Protein AF-S4RWB2-F1 (afdb_monomer_lite)

Radius of gyration: 20.83 Å; chains: 1; bounding box: 45×34×63 Å

pLDDT: mean 70.61, std 10.35, range [37.19, 86.81]

InterPro domains:
  IPR004299 Membrane bound O-acyl transferase, MBOAT [PF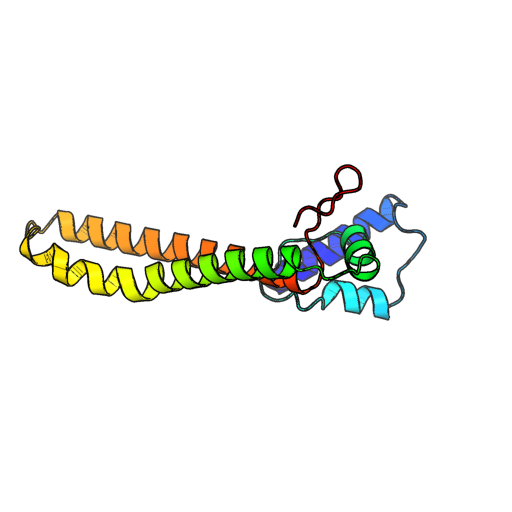03062] (23-139)
  IPR049941 Lysophospholipid acyltransferase 7/Porcupine-like [PTHR13906] (1-147)

Secondary structure (DSSP, 8-state):
-HHHHHHHHHHHHHHHHHTT-SSSPPPHHHHHHHHT-HHHHTTPPP--HHHHHHHHH-----HHHHHHHHHHHHHHHHHHHIIIIIHHHHHHHHTTT---HHHHHHHHHHHHHHHHHHHHHHHHHHHHHHHHHTT---EEETTEEE-

Foldseek 3Di:
DLVVLLVVQVVLVVVCVVVCVDVDDDDPVLNCCSSPVVLARPQADRDHSVLVVVLVVDDDPDPLLVVVLVVLVVLLVVLVCCLPPVLVVVCVVCVVPPPPVVVVVVSVVVNVVSNVVSVVSSSVSSSVSSCSVSSGDFDDDPPDTRD

Sequence (147 aa):
GAQMIVAMKAISLGFDMDRGLVPGLPSPLQFMGYIYFVGTIIFGPWTSYHQYLNAIDSAPMDWPWCKKSLISLTKSICCLVVSTCLAPYLFPYIIPIYRLGFLNKWLNAYQTALSFHFSSYFVGFLSETSCTLAGGGYSEEKDHVKW

Organism: Petromyzon marinus (NCBI:txid7757)

Structure (mmCIF, N/CA/C/O backbone):
data_AF-S4RWB2-F1
#
_entry.id   AF-S4RWB2-F1
#
loop_
_atom_site.group_PDB
_atom_site.id
_atom_site.type_symbol
_atom_site.label_atom_id
_atom_site.label_alt_id
_atom_site.label_comp_id
_atom_site.label_asym_id
_atom_site.label_entity_id
_atom_site.label_seq_id
_atom_site.pdbx_PDB_ins_code
_atom_site.Cartn_x
_atom_site.Cartn_y
_atom_site.Cartn_z
_atom_site.occupancy
_atom_site.B_iso_or_equiv
_atom_site.auth_seq_id
_atom_site.auth_comp_id
_atom_site.auth_asym_id
_atom_site.auth_atom_id
_atom_site.pdbx_PDB_model_num
ATOM 1 N N . GLY A 1 1 ? -4.761 -14.415 -0.148 1.00 62.66 1 GLY A N 1
ATOM 2 C CA . GLY A 1 1 ? -4.106 -13.129 -0.450 1.00 62.66 1 GLY A CA 1
ATOM 3 C C . GLY A 1 1 ? -3.125 -13.294 -1.588 1.00 62.66 1 GLY A C 1
ATOM 4 O O . GLY A 1 1 ? -3.531 -13.168 -2.733 1.00 62.66 1 GLY A O 1
ATOM 5 N N . ALA A 1 2 ? -1.887 -13.685 -1.283 1.00 68.12 2 ALA A N 1
ATOM 6 C CA . ALA A 1 2 ? -0.804 -13.842 -2.262 1.00 68.12 2 ALA A CA 1
ATOM 7 C C . ALA A 1 2 ? -1.175 -14.662 -3.518 1.00 68.12 2 ALA A C 1
ATOM 9 O O . ALA A 1 2 ? -0.948 -14.206 -4.632 1.00 68.12 2 ALA A O 1
ATOM 10 N N . GLN A 1 3 ? -1.831 -15.823 -3.364 1.00 77.94 3 GLN A N 1
ATOM 11 C CA . GLN A 1 3 ? -2.249 -16.654 -4.510 1.00 77.94 3 GLN A CA 1
ATOM 12 C C . GLN A 1 3 ? -3.204 -15.936 -5.483 1.00 77.94 3 GLN A C 1
ATOM 14 O O . GLN A 1 3 ? -3.118 -16.145 -6.690 1.00 77.94 3 GLN A O 1
ATOM 19 N N . MET A 1 4 ? -4.077 -15.056 -4.978 1.00 81.94 4 MET A N 1
ATOM 20 C CA . MET A 1 4 ? -4.995 -14.268 -5.810 1.00 81.94 4 MET A CA 1
ATOM 21 C C . MET A 1 4 ? -4.230 -13.225 -6.630 1.00 81.94 4 MET A C 1
ATOM 23 O O . MET A 1 4 ? -4.477 -13.080 -7.822 1.00 81.94 4 MET A O 1
ATOM 27 N N . ILE A 1 5 ? -3.264 -12.541 -6.009 1.00 78.25 5 ILE A N 1
ATOM 28 C CA . ILE A 1 5 ? -2.433 -11.527 -6.673 1.00 78.25 5 ILE A CA 1
ATOM 29 C C . ILE A 1 5 ? -1.596 -12.169 -7.785 1.00 78.25 5 ILE A C 1
ATOM 31 O O . ILE A 1 5 ? -1.527 -11.629 -8.886 1.00 78.25 5 ILE A O 1
ATOM 35 N N . VAL A 1 6 ? -1.015 -13.347 -7.530 1.00 81.12 6 VAL A N 1
ATOM 36 C CA . VAL A 1 6 ? -0.251 -14.102 -8.538 1.00 81.12 6 VAL A CA 1
ATOM 37 C C . VAL A 1 6 ? -1.130 -14.472 -9.733 1.00 81.12 6 VAL A C 1
ATOM 39 O O . VAL A 1 6 ? -0.731 -14.241 -10.873 1.00 81.12 6 VAL A O 1
ATOM 42 N N . ALA A 1 7 ? -2.340 -14.980 -9.485 1.00 84.69 7 ALA A N 1
ATOM 43 C CA . ALA A 1 7 ? -3.281 -15.309 -10.552 1.00 84.69 7 ALA A CA 1
ATOM 44 C C . ALA A 1 7 ? -3.668 -14.069 -11.375 1.00 84.69 7 ALA A C 1
ATOM 46 O O . ALA A 1 7 ? -3.633 -14.113 -12.602 1.00 84.69 7 ALA A O 1
ATOM 47 N N . MET A 1 8 ? -3.971 -12.944 -10.720 1.00 83.81 8 MET A N 1
ATOM 48 C CA . MET A 1 8 ? -4.321 -11.697 -11.408 1.00 83.81 8 MET A CA 1
ATOM 49 C C . MET A 1 8 ? -3.163 -11.167 -12.258 1.00 83.81 8 MET A C 1
ATOM 51 O O . MET A 1 8 ? -3.385 -10.789 -13.401 1.00 83.81 8 MET A O 1
ATOM 55 N N . LYS A 1 9 ? -1.926 -11.189 -11.749 1.00 83.44 9 LYS A N 1
ATOM 56 C CA . LYS A 1 9 ? -0.734 -10.799 -12.519 1.00 83.44 9 LYS A CA 1
ATOM 57 C C . LYS A 1 9 ? -0.517 -11.687 -13.746 1.00 83.44 9 LYS A C 1
ATOM 59 O O . LYS A 1 9 ? -0.243 -11.172 -14.825 1.00 83.44 9 LYS A O 1
ATOM 64 N N . ALA A 1 10 ? -0.668 -13.004 -13.596 1.00 84.56 10 ALA A N 1
ATOM 65 C CA . ALA A 1 10 ? -0.516 -13.949 -14.702 1.00 84.56 10 ALA A CA 1
ATOM 66 C C . ALA A 1 10 ? -1.580 -13.735 -15.792 1.00 84.56 10 ALA A C 1
ATOM 68 O O . ALA A 1 10 ? -1.251 -13.696 -16.975 1.00 84.56 10 ALA A O 1
ATOM 69 N N . ILE A 1 11 ? -2.841 -13.539 -15.393 1.00 86.81 11 ILE A N 1
ATOM 70 C CA . ILE A 1 11 ? -3.950 -13.257 -16.313 1.00 86.81 11 ILE A CA 1
ATOM 71 C C . ILE A 1 11 ? -3.733 -11.919 -17.030 1.00 86.81 11 ILE A C 1
ATOM 73 O O . ILE A 1 11 ? -3.892 -11.842 -18.245 1.00 86.81 11 ILE A O 1
ATOM 77 N N . SER A 1 12 ? -3.347 -10.870 -16.301 1.00 83.62 12 SER A N 1
ATOM 78 C CA . SER A 1 12 ? -3.076 -9.555 -16.886 1.00 83.62 12 SER A CA 1
ATOM 79 C C . SER A 1 12 ? -1.938 -9.587 -17.893 1.00 83.62 12 SER A C 1
ATOM 81 O O . SER A 1 12 ? -2.081 -9.009 -18.962 1.00 83.62 12 SER A O 1
ATOM 83 N N . LEU A 1 13 ? -0.855 -10.309 -17.598 1.00 83.06 13 LEU A N 1
ATOM 84 C CA . LEU A 1 13 ? 0.225 -10.494 -18.561 1.00 83.06 13 LEU A CA 1
ATOM 85 C C . LEU A 1 13 ? -0.266 -11.215 -19.822 1.00 83.06 13 LEU A C 1
ATOM 87 O O . LEU A 1 13 ? 0.091 -10.809 -20.923 1.00 83.06 13 LEU A O 1
ATOM 91 N N . GLY A 1 14 ? -1.113 -12.238 -19.672 1.00 83.88 14 GLY A N 1
ATOM 92 C CA . GLY A 1 14 ? -1.750 -12.908 -20.807 1.00 83.88 14 GLY A CA 1
ATOM 93 C C . GLY A 1 14 ? -2.550 -11.935 -21.678 1.00 83.88 14 GLY A C 1
ATOM 94 O O . GLY A 1 14 ? -2.360 -11.895 -22.889 1.00 83.88 14 GLY A O 1
ATOM 95 N N . PHE A 1 15 ? -3.367 -11.075 -21.065 1.00 85.12 15 PHE A N 1
ATOM 96 C CA . PHE A 1 15 ? -4.120 -10.051 -21.796 1.00 85.12 15 PHE A CA 1
ATOM 97 C C . PHE A 1 15 ? -3.233 -8.984 -22.451 1.00 85.12 15 PHE A C 1
ATOM 99 O O . PHE A 1 15 ? -3.544 -8.528 -23.552 1.00 85.12 15 PHE A O 1
ATOM 106 N N . ASP A 1 16 ? -2.146 -8.574 -21.799 1.00 82.88 16 ASP A N 1
ATOM 107 C CA . ASP A 1 16 ? -1.202 -7.600 -22.356 1.00 82.88 16 ASP A CA 1
ATOM 108 C C . ASP A 1 16 ? -0.438 -8.187 -23.558 1.00 82.88 16 ASP A C 1
ATOM 110 O O . ASP A 1 16 ? -0.155 -7.472 -24.524 1.00 82.88 16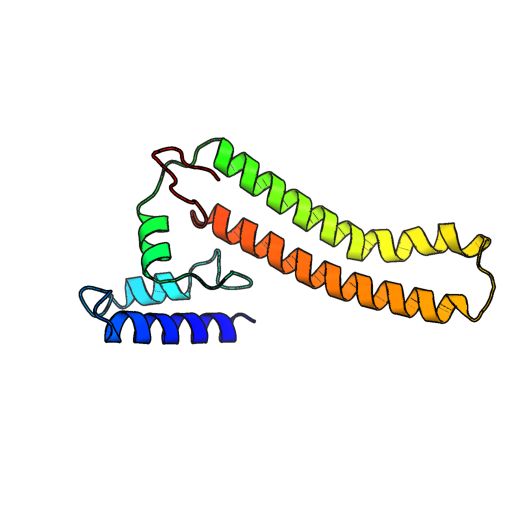 ASP A O 1
ATOM 114 N N . MET A 1 17 ? -0.171 -9.499 -23.543 1.00 82.06 17 MET A N 1
ATOM 115 C CA . MET A 1 17 ? 0.382 -10.240 -24.679 1.00 82.06 17 MET A CA 1
ATOM 116 C C . MET A 1 17 ? -0.623 -10.373 -25.831 1.00 82.06 17 MET A C 1
ATOM 118 O O . MET A 1 17 ? -0.261 -10.098 -26.973 1.00 82.06 17 MET A O 1
ATOM 122 N N . ASP A 1 18 ? -1.884 -10.717 -25.548 1.00 83.56 18 ASP A N 1
ATOM 123 C CA . ASP A 1 18 ? -2.941 -10.843 -26.568 1.00 83.56 18 ASP A CA 1
ATOM 124 C C . ASP A 1 18 ? -3.215 -9.517 -27.295 1.00 83.56 18 ASP A C 1
ATOM 126 O O . ASP A 1 18 ? -3.566 -9.495 -28.474 1.00 83.56 18 ASP A O 1
ATOM 130 N N . ARG A 1 19 ? -3.036 -8.388 -26.600 1.00 80.88 19 ARG A N 1
ATOM 131 C CA . ARG A 1 19 ? -3.190 -7.037 -27.163 1.00 80.88 19 ARG A CA 1
ATOM 132 C C . ARG A 1 19 ? -1.953 -6.536 -27.914 1.00 80.88 19 ARG A C 1
ATOM 134 O O . ARG A 1 19 ? -2.003 -5.442 -28.470 1.00 80.88 19 ARG A O 1
ATOM 141 N N . GLY A 1 20 ? -0.855 -7.294 -27.918 1.00 75.75 20 GLY A N 1
ATOM 142 C CA . GLY A 1 20 ? 0.403 -6.901 -28.556 1.00 75.75 20 GLY A CA 1
ATOM 143 C C . GLY A 1 20 ? 1.106 -5.717 -27.882 1.00 75.75 20 GLY A C 1
ATOM 144 O O . GLY A 1 20 ? 1.924 -5.058 -28.516 1.00 75.75 20 GLY A O 1
ATOM 145 N N . LEU A 1 21 ? 0.790 -5.426 -26.613 1.00 69.25 21 LEU A N 1
ATOM 146 C CA . LEU A 1 21 ? 1.409 -4.331 -25.851 1.00 69.25 21 LEU A CA 1
ATOM 147 C C . LEU A 1 21 ? 2.822 -4.684 -25.366 1.00 69.25 21 LEU A C 1
ATOM 149 O O . LEU A 1 21 ? 3.596 -3.796 -25.017 1.00 69.25 21 LEU A O 1
ATOM 153 N N . VAL A 1 22 ? 3.164 -5.975 -25.349 1.00 72.00 22 VAL A N 1
ATOM 154 C CA . VAL A 1 22 ? 4.486 -6.488 -24.976 1.00 72.00 22 VAL A CA 1
ATOM 155 C C . VAL A 1 22 ? 5.148 -7.078 -26.229 1.00 72.00 22 VAL A C 1
ATOM 157 O O . VAL A 1 22 ? 4.516 -7.894 -26.900 1.00 72.00 22 VAL A O 1
ATOM 160 N N . PRO A 1 23 ? 6.407 -6.721 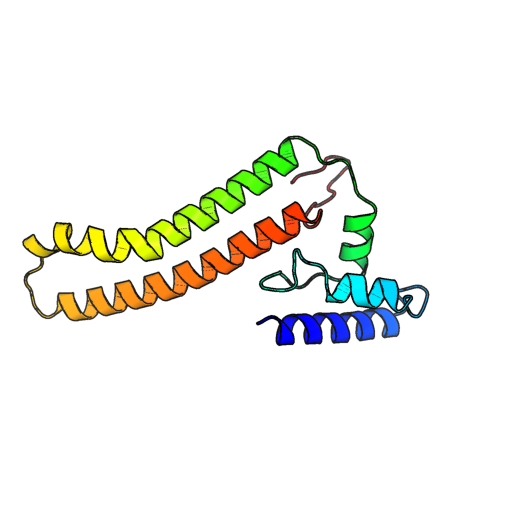-26.558 1.00 64.50 23 PRO A N 1
ATOM 161 C CA . PRO A 1 23 ? 7.060 -7.078 -27.827 1.00 64.50 23 PRO A CA 1
ATOM 162 C C . PRO A 1 23 ? 7.403 -8.576 -28.002 1.00 64.50 23 PRO A C 1
ATOM 164 O O . PRO A 1 23 ? 8.146 -8.939 -28.910 1.00 64.50 23 PRO A O 1
ATOM 167 N N . GLY A 1 24 ? 6.873 -9.462 -27.156 1.00 68.56 24 GLY A N 1
ATOM 168 C CA . GLY A 1 24 ? 7.074 -10.907 -27.219 1.00 68.56 24 GLY A CA 1
ATOM 169 C C . GLY A 1 24 ? 6.908 -11.580 -25.857 1.00 68.56 24 GLY A C 1
ATOM 170 O O . GLY A 1 24 ? 6.634 -10.923 -24.853 1.00 68.56 24 GLY A O 1
ATOM 171 N N . LEU A 1 25 ? 7.088 -12.904 -25.819 1.00 71.69 25 LEU A N 1
ATOM 172 C CA . LEU A 1 25 ? 7.086 -13.666 -24.569 1.00 71.69 25 LEU A CA 1
ATOM 173 C C . LEU A 1 25 ? 8.266 -13.197 -23.691 1.00 71.69 25 LEU A C 1
ATOM 175 O O . LEU A 1 25 ? 9.414 -13.302 -24.135 1.00 71.69 25 LEU A O 1
ATOM 179 N N . PRO A 1 26 ? 8.026 -12.686 -22.468 1.00 76.25 26 PRO A N 1
ATOM 180 C CA . PRO A 1 26 ? 9.111 -12.280 -21.587 1.00 76.25 26 PRO A CA 1
ATOM 181 C C . PRO A 1 26 ? 9.962 -13.491 -21.209 1.00 76.25 26 PRO A C 1
ATOM 183 O O . PRO A 1 26 ? 9.473 -14.621 -21.117 1.00 76.25 26 PRO A O 1
ATOM 186 N N . SER A 1 27 ? 11.254 -13.261 -20.972 1.00 81.31 27 SER A N 1
ATOM 187 C CA . SER A 1 27 ? 12.138 -14.338 -20.520 1.00 81.31 27 SER A CA 1
ATOM 188 C C . SER A 1 27 ? 11.601 -14.964 -19.218 1.00 81.31 27 SER A C 1
ATOM 190 O O . SER A 1 27 ? 11.043 -14.243 -18.383 1.00 81.31 27 SER A O 1
ATOM 192 N N . PRO A 1 28 ? 11.796 -16.277 -18.980 1.00 78.62 28 PRO A N 1
ATOM 193 C CA . PRO A 1 28 ? 11.342 -16.922 -17.746 1.00 78.62 28 PRO A CA 1
ATOM 194 C C . PRO A 1 28 ? 11.841 -16.211 -16.482 1.00 78.62 28 PRO A C 1
ATOM 196 O O . PRO A 1 28 ? 11.140 -16.165 -15.477 1.00 78.62 28 PRO A O 1
ATOM 199 N N . LEU A 1 29 ? 13.025 -15.593 -16.548 1.00 79.62 29 LEU A N 1
ATOM 200 C CA . LEU A 1 29 ? 13.592 -14.806 -15.457 1.00 79.62 29 LEU A CA 1
ATOM 201 C C . LEU A 1 29 ? 12.807 -13.509 -15.191 1.00 79.62 29 LEU A C 1
ATOM 203 O O . LEU A 1 29 ? 12.521 -13.208 -14.036 1.00 79.62 29 LEU A O 1
ATOM 207 N N . GLN A 1 30 ? 12.416 -12.768 -16.232 1.00 78.44 30 GLN A N 1
ATOM 208 C CA . GLN A 1 30 ? 11.592 -11.555 -16.099 1.00 78.44 30 GLN A CA 1
ATOM 209 C C . GLN A 1 30 ? 10.177 -11.878 -15.613 1.00 78.44 30 GLN A C 1
ATOM 211 O O . GLN A 1 30 ? 9.635 -11.168 -14.768 1.00 78.44 30 GLN A O 1
ATOM 216 N N . PHE A 1 31 ? 9.600 -12.982 -16.088 1.00 81.75 31 PHE A N 1
ATOM 217 C CA . PHE A 1 31 ? 8.303 -13.466 -15.619 1.00 81.75 31 PHE A CA 1
ATOM 218 C C . PHE A 1 31 ? 8.337 -13.830 -14.129 1.00 81.75 31 PHE A C 1
ATOM 220 O O . PHE A 1 31 ? 7.492 -13.375 -13.355 1.00 81.75 31 PHE A O 1
ATOM 227 N N . MET A 1 32 ? 9.351 -14.590 -13.706 1.00 80.75 32 MET A N 1
ATOM 228 C CA . MET A 1 32 ? 9.546 -14.918 -12.294 1.00 80.75 32 MET A CA 1
ATOM 229 C C . MET A 1 32 ? 9.830 -13.661 -11.461 1.00 80.75 32 MET A C 1
ATOM 231 O O . MET A 1 32 ? 9.268 -13.521 -10.380 1.00 80.75 32 MET A O 1
ATOM 235 N N . GLY A 1 33 ? 10.621 -12.711 -11.967 1.00 79.75 33 GLY A N 1
ATOM 236 C CA . GLY A 1 33 ? 10.877 -11.429 -11.303 1.00 79.75 33 GLY A CA 1
ATOM 237 C C . GLY A 1 33 ? 9.613 -10.586 -11.095 1.00 79.75 33 GLY A C 1
ATOM 238 O O . GLY A 1 33 ? 9.420 -10.018 -10.021 1.00 79.75 33 GLY A O 1
ATOM 239 N N . TYR A 1 34 ? 8.714 -10.563 -12.079 1.00 79.81 34 TYR A N 1
ATOM 240 C CA . TYR A 1 34 ? 7.430 -9.861 -12.013 1.00 79.81 34 TYR A CA 1
ATOM 241 C C . TYR A 1 34 ? 6.451 -10.505 -11.014 1.00 79.81 34 TYR A C 1
ATOM 243 O O . TYR A 1 34 ? 5.780 -9.810 -10.234 1.00 79.81 34 TYR A O 1
ATOM 251 N N . ILE A 1 35 ? 6.387 -11.840 -10.997 1.00 78.06 35 ILE A N 1
ATOM 252 C CA . ILE A 1 35 ? 5.534 -12.602 -10.076 1.00 78.06 35 ILE A CA 1
ATOM 253 C C . ILE A 1 35 ? 6.053 -12.512 -8.640 1.00 78.06 35 ILE A C 1
ATOM 255 O O . ILE A 1 35 ? 5.272 -12.231 -7.729 1.00 78.06 35 ILE A O 1
ATOM 259 N N . TYR A 1 36 ? 7.358 -12.704 -8.438 1.00 74.00 36 TYR A N 1
ATOM 260 C CA . TYR A 1 36 ? 7.991 -12.752 -7.118 1.00 74.00 36 TYR A CA 1
ATOM 261 C C . TYR A 1 36 ? 8.449 -11.390 -6.588 1.00 74.00 36 TYR A C 1
ATOM 263 O O . TYR A 1 36 ? 9.202 -11.327 -5.618 1.00 74.00 36 TYR A O 1
ATOM 271 N N . PHE A 1 37 ? 7.990 -10.289 -7.183 1.00 74.38 37 PHE A N 1
ATOM 272 C CA . PHE A 1 37 ? 8.359 -8.950 -6.745 1.00 74.38 37 PHE A CA 1
ATOM 273 C C . PHE A 1 37 ? 7.997 -8.721 -5.266 1.00 74.38 37 PHE A C 1
ATOM 275 O O . PHE A 1 37 ? 6.819 -8.591 -4.909 1.00 74.38 37 PHE A O 1
ATOM 282 N N . VAL A 1 38 ? 9.031 -8.672 -4.414 1.00 65.00 38 VAL A N 1
ATOM 283 C CA . VAL A 1 38 ? 8.953 -8.702 -2.939 1.00 65.00 38 VAL A CA 1
ATOM 284 C C . VAL A 1 38 ? 8.061 -7.591 -2.388 1.00 65.00 38 VAL A C 1
ATOM 286 O O . VAL A 1 38 ? 7.300 -7.822 -1.451 1.00 65.00 38 VAL A O 1
ATOM 289 N N . GLY A 1 39 ? 8.073 -6.419 -3.032 1.00 63.94 39 GLY A N 1
ATOM 290 C CA . GLY A 1 39 ? 7.239 -5.279 -2.655 1.00 63.94 39 GLY A CA 1
ATOM 291 C C . GLY A 1 39 ? 5.735 -5.505 -2.834 1.00 63.94 39 GLY A C 1
ATOM 292 O O . GLY A 1 39 ? 4.936 -4.778 -2.254 1.00 63.94 39 GLY A O 1
ATOM 293 N N . THR A 1 40 ? 5.330 -6.519 -3.608 1.00 67.69 40 THR A N 1
ATOM 294 C CA . THR A 1 40 ? 3.915 -6.764 -3.936 1.00 67.69 40 THR A CA 1
ATOM 295 C C . THR A 1 40 ? 3.406 -8.173 -3.630 1.00 67.69 40 THR A C 1
ATOM 297 O O . THR A 1 40 ? 2.206 -8.417 -3.721 1.00 67.69 40 THR A O 1
ATOM 300 N N . ILE A 1 41 ? 4.279 -9.113 -3.257 1.00 64.88 41 ILE A N 1
ATOM 301 C CA . ILE A 1 41 ? 3.916 -10.537 -3.215 1.00 64.88 41 ILE A CA 1
ATOM 302 C C . ILE A 1 41 ? 3.004 -10.915 -2.038 1.00 64.88 41 ILE A C 1
ATOM 304 O O . ILE A 1 41 ? 2.127 -11.765 -2.186 1.00 64.88 41 ILE A O 1
ATOM 308 N N . ILE A 1 42 ? 3.186 -10.290 -0.870 1.00 64.94 42 ILE A N 1
ATOM 309 C CA . ILE A 1 42 ? 2.428 -10.662 0.336 1.00 64.94 42 ILE A CA 1
ATOM 310 C C . ILE A 1 42 ? 1.111 -9.880 0.405 1.00 64.94 42 ILE A C 1
ATOM 312 O O . ILE A 1 42 ? 0.052 -10.482 0.593 1.00 64.94 42 ILE A O 1
ATOM 316 N N . PHE A 1 43 ? 1.170 -8.560 0.203 1.00 63.09 43 PHE A N 1
ATOM 317 C CA . PHE A 1 43 ? 0.017 -7.669 0.362 1.00 63.09 43 PHE A CA 1
ATOM 318 C C . PHE A 1 43 ? -0.130 -6.593 -0.723 1.00 63.09 43 PHE A C 1
ATOM 320 O O . PHE A 1 43 ? -1.040 -5.787 -0.605 1.00 63.09 43 PHE A O 1
ATOM 327 N N . GLY A 1 44 ? 0.710 -6.612 -1.766 1.00 65.56 44 GLY A N 1
ATOM 328 C CA . GLY A 1 44 ? 0.826 -5.569 -2.797 1.00 65.56 44 GLY A CA 1
ATOM 329 C C . GLY A 1 44 ? -0.455 -5.198 -3.541 1.00 65.56 44 GLY A C 1
ATOM 330 O O . GLY A 1 44 ? -1.285 -6.082 -3.770 1.00 65.56 44 GLY A O 1
ATOM 331 N N . PRO A 1 45 ? -0.583 -3.958 -4.060 1.00 68.19 45 PRO A N 1
ATOM 332 C CA . PRO A 1 45 ? -1.567 -3.700 -5.099 1.00 68.19 45 PRO A CA 1
ATOM 333 C C . PRO A 1 45 ? -1.211 -4.503 -6.358 1.00 68.19 45 PRO A C 1
ATOM 335 O O . PRO A 1 45 ? -0.050 -4.848 -6.601 1.00 68.19 45 PRO A O 1
ATOM 338 N N . TRP A 1 46 ? -2.216 -4.774 -7.186 1.00 70.88 46 TRP A N 1
ATOM 339 C CA . TRP A 1 46 ? -1.975 -5.286 -8.530 1.00 70.88 46 TRP A CA 1
ATOM 340 C C . TRP A 1 46 ? -1.202 -4.238 -9.346 1.00 70.88 46 TRP A C 1
ATOM 342 O O . TRP A 1 46 ? -1.586 -3.069 -9.380 1.00 70.88 46 TRP A O 1
ATOM 352 N N . THR A 1 47 ? -0.111 -4.661 -9.985 1.00 73.06 47 THR A N 1
ATOM 353 C CA . THR A 1 47 ? 0.720 -3.832 -10.867 1.00 73.06 47 THR A CA 1
ATOM 354 C C . THR A 1 47 ? 0.830 -4.499 -12.231 1.00 73.06 47 THR A C 1
ATOM 356 O O . THR A 1 47 ? 1.017 -5.714 -12.312 1.00 73.06 47 THR A O 1
ATOM 359 N N . SER A 1 48 ? 0.708 -3.723 -13.308 1.00 76.75 48 SER A N 1
ATOM 360 C CA . SER A 1 48 ? 0.878 -4.226 -14.682 1.00 76.75 48 SER A CA 1
ATOM 361 C C . SER A 1 48 ? 2.351 -4.507 -15.008 1.00 76.75 48 SER A C 1
ATOM 363 O O . SER A 1 48 ? 3.255 -3.996 -14.341 1.00 76.75 48 SER A O 1
ATOM 365 N N . TYR A 1 49 ? 2.612 -5.305 -16.048 1.00 76.44 49 TYR A N 1
ATOM 366 C CA . TYR A 1 49 ? 3.981 -5.644 -16.456 1.00 76.44 49 TYR A CA 1
ATOM 367 C C . TYR A 1 49 ? 4.782 -4.409 -16.907 1.00 76.44 49 TYR A C 1
ATOM 369 O O . TYR A 1 49 ? 5.951 -4.262 -16.560 1.00 76.44 49 TYR A O 1
ATOM 377 N N . HIS A 1 50 ? 4.132 -3.463 -17.588 1.00 72.88 50 HIS A N 1
ATOM 378 C CA . HIS A 1 50 ? 4.756 -2.203 -18.003 1.00 72.8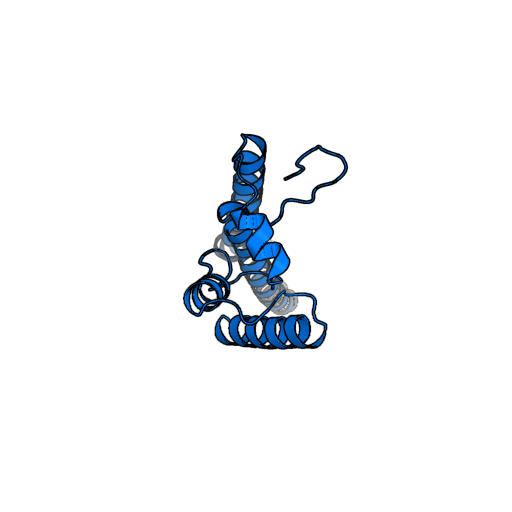8 50 HIS A CA 1
ATOM 379 C C . HIS A 1 50 ? 5.166 -1.329 -16.807 1.00 72.88 50 HIS A C 1
ATOM 381 O O . HIS A 1 50 ? 6.236 -0.730 -16.805 1.00 72.88 50 HIS A O 1
ATOM 387 N N . GLN A 1 51 ? 4.339 -1.268 -15.758 1.00 72.62 51 GLN A N 1
ATOM 388 C CA . GLN A 1 51 ? 4.683 -0.541 -14.529 1.00 72.62 51 GLN A CA 1
ATOM 389 C C . GLN A 1 51 ? 5.850 -1.189 -13.781 1.00 72.62 51 GLN A C 1
ATOM 391 O O . GLN A 1 51 ? 6.630 -0.486 -13.148 1.00 72.62 51 GLN A O 1
ATOM 396 N N . TYR A 1 52 ? 5.978 -2.515 -13.855 1.00 75.56 52 TYR A N 1
ATOM 397 C CA . TYR A 1 52 ? 7.119 -3.235 -13.297 1.00 75.56 52 TYR A CA 1
ATOM 398 C C . TYR A 1 52 ? 8.423 -2.913 -14.039 1.00 75.56 52 TYR A C 1
ATOM 400 O O . TYR A 1 52 ? 9.420 -2.629 -13.384 1.00 75.56 52 TYR A O 1
ATOM 408 N N . LEU A 1 53 ? 8.409 -2.902 -15.377 1.00 75.19 53 LEU A N 1
ATOM 409 C CA . LEU A 1 53 ? 9.580 -2.511 -16.172 1.00 75.19 53 LEU A CA 1
ATOM 410 C C . LEU A 1 53 ? 9.985 -1.060 -15.895 1.00 75.19 53 LEU A C 1
ATOM 412 O O . LEU A 1 53 ? 11.142 -0.801 -15.581 1.00 75.19 53 LEU A O 1
ATOM 416 N N . ASN A 1 54 ? 9.014 -0.145 -15.885 1.00 72.81 54 ASN A N 1
ATOM 417 C CA . ASN A 1 54 ? 9.255 1.256 -15.548 1.00 72.81 54 ASN A CA 1
ATOM 418 C C . ASN A 1 54 ? 9.856 1.424 -14.146 1.00 72.81 54 ASN A C 1
ATOM 420 O O . ASN A 1 54 ? 10.788 2.197 -13.986 1.00 72.81 54 ASN A O 1
ATOM 424 N N . ALA A 1 55 ? 9.371 0.682 -13.145 1.00 71.12 55 ALA A N 1
ATOM 425 C CA . ALA A 1 55 ? 9.908 0.733 -11.782 1.00 71.12 55 ALA A CA 1
ATOM 426 C C . ALA A 1 55 ? 11.343 0.184 -11.662 1.00 71.12 55 ALA A C 1
ATOM 428 O O . ALA A 1 55 ? 12.051 0.543 -10.724 1.00 71.12 55 ALA A O 1
ATOM 429 N N . ILE A 1 56 ? 11.769 -0.693 -12.580 1.00 70.06 56 ILE A N 1
ATOM 430 C CA . ILE A 1 56 ? 13.154 -1.181 -12.653 1.00 70.06 56 ILE A CA 1
ATOM 431 C C . ILE A 1 56 ? 14.059 -0.162 -13.352 1.00 70.06 56 ILE A C 1
ATOM 433 O O . ILE A 1 56 ? 15.196 0.023 -12.921 1.00 70.06 56 ILE A O 1
ATOM 437 N N . ASP A 1 57 ? 13.561 0.495 -14.401 1.00 69.75 57 ASP A N 1
ATOM 438 C CA . ASP A 1 57 ? 14.330 1.467 -15.186 1.00 69.75 57 ASP A CA 1
ATOM 439 C C . ASP A 1 57 ? 14.421 2.852 -14.511 1.00 69.75 57 ASP A C 1
ATOM 441 O O . ASP A 1 57 ? 15.408 3.568 -14.692 1.00 69.75 57 ASP A O 1
ATOM 445 N N . SER A 1 58 ? 13.434 3.249 -13.699 1.00 60.66 58 SER A N 1
ATOM 446 C CA . SER A 1 58 ? 13.412 4.546 -13.015 1.00 60.66 58 SER A CA 1
ATOM 447 C C . SER A 1 58 ? 14.162 4.505 -11.675 1.00 60.66 58 SER A C 1
ATOM 449 O O . SER A 1 58 ? 13.608 4.113 -10.646 1.00 60.66 58 SER A O 1
ATOM 451 N N . ALA A 1 59 ? 15.414 4.962 -11.649 1.00 61.22 59 ALA A N 1
ATOM 452 C CA . ALA A 1 59 ? 16.162 5.171 -10.407 1.00 61.22 59 ALA A CA 1
ATOM 453 C C . ALA A 1 59 ? 16.877 6.531 -10.413 1.00 61.22 59 ALA A C 1
ATOM 455 O O . ALA A 1 59 ? 17.974 6.670 -10.955 1.00 61.22 59 ALA A O 1
ATOM 456 N N . PRO A 1 60 ? 16.269 7.539 -9.768 1.00 59.00 60 PRO A N 1
ATOM 457 C CA . PRO A 1 60 ? 16.951 8.119 -8.610 1.00 59.00 60 PRO A CA 1
ATOM 458 C C . PRO A 1 60 ? 16.086 8.053 -7.340 1.00 59.00 60 PRO A C 1
ATOM 460 O O . PRO A 1 60 ? 14.976 8.581 -7.265 1.00 59.00 60 PRO A O 1
ATOM 463 N N . MET A 1 61 ? 16.607 7.381 -6.308 1.00 63.38 61 MET A N 1
ATOM 464 C CA . MET A 1 61 ? 15.998 7.336 -4.973 1.00 63.38 61 MET A CA 1
ATOM 465 C C . MET A 1 61 ? 16.294 8.643 -4.231 1.00 63.38 61 MET A C 1
ATOM 467 O O . MET A 1 61 ? 17.240 8.735 -3.450 1.00 63.38 61 MET A O 1
ATOM 471 N N . ASP A 1 62 ? 15.489 9.668 -4.496 1.00 72.75 62 ASP A N 1
ATOM 472 C CA . ASP A 1 62 ? 15.653 10.986 -3.885 1.00 72.75 62 ASP A CA 1
ATOM 473 C C . ASP A 1 62 ? 15.066 11.068 -2.459 1.00 72.75 62 ASP A C 1
ATOM 475 O O . ASP A 1 62 ? 14.216 10.287 -2.036 1.00 72.75 62 ASP A O 1
ATOM 479 N N . TRP A 1 63 ? 15.453 12.088 -1.693 1.00 73.00 63 TRP A N 1
ATOM 480 C CA . TRP A 1 63 ? 14.890 12.398 -0.367 1.00 73.00 63 TRP A CA 1
ATOM 481 C C . TRP A 1 63 ? 13.337 12.391 -0.257 1.00 73.00 63 TRP A C 1
ATOM 483 O O . TRP A 1 63 ? 12.819 11.866 0.737 1.00 73.00 63 TRP A O 1
ATOM 493 N N . PRO A 1 64 ? 12.549 12.917 -1.225 1.00 73.50 64 PRO A N 1
ATOM 494 C CA . PRO A 1 64 ? 11.084 12.812 -1.216 1.00 73.50 64 PRO A CA 1
ATOM 495 C C . PRO A 1 64 ? 10.542 11.375 -1.240 1.00 73.50 64 PRO A C 1
ATOM 497 O O . PRO A 1 64 ? 9.518 11.127 -0.602 1.00 73.50 64 PRO A O 1
ATOM 500 N N . TRP A 1 65 ? 11.233 10.425 -1.880 1.00 71.75 65 TRP A N 1
ATOM 501 C CA . TRP A 1 65 ? 10.876 9.000 -1.842 1.00 71.75 65 TRP A CA 1
ATOM 502 C C . TRP A 1 65 ? 10.930 8.464 -0.411 1.00 71.75 65 TRP A C 1
ATOM 504 O O . TRP A 1 65 ? 9.963 7.887 0.092 1.00 71.75 65 TRP A O 1
ATOM 514 N N . CYS A 1 66 ? 12.039 8.746 0.281 1.00 75.12 66 CYS A N 1
ATOM 515 C CA . CYS A 1 66 ? 12.245 8.337 1.668 1.00 75.12 66 CYS A CA 1
ATOM 516 C C . CYS A 1 66 ? 11.183 8.965 2.582 1.00 75.12 66 CYS A C 1
ATOM 518 O O . CYS A 1 66 ? 10.582 8.282 3.413 1.00 75.12 66 CYS A O 1
ATOM 520 N N . LYS A 1 67 ? 10.867 10.252 2.374 1.00 78.31 67 LYS A N 1
ATOM 521 C CA . LYS A 1 67 ? 9.827 10.954 3.136 1.00 78.31 67 LYS A CA 1
ATOM 522 C C . LYS A 1 67 ? 8.435 10.359 2.904 1.00 78.31 67 LYS A C 1
ATOM 524 O O . LYS A 1 67 ? 7.703 10.176 3.877 1.00 78.31 67 LYS A O 1
ATOM 529 N N . LYS A 1 68 ? 8.053 10.037 1.663 1.00 74.06 68 LYS A N 1
ATOM 530 C CA . LYS A 1 68 ? 6.754 9.405 1.379 1.00 74.06 68 LYS A CA 1
ATOM 531 C C . LYS A 1 68 ? 6.664 8.006 1.981 1.00 74.06 68 LYS A C 1
ATOM 533 O O . LYS A 1 68 ? 5.672 7.711 2.651 1.00 74.06 68 LYS A O 1
ATOM 538 N N . SER A 1 69 ? 7.700 7.190 1.796 1.00 74.12 69 SER A N 1
ATOM 539 C CA . SER A 1 69 ? 7.777 5.846 2.374 1.00 74.12 69 SER A CA 1
ATOM 540 C C . SER A 1 69 ? 7.639 5.897 3.901 1.00 74.12 69 SER A C 1
ATOM 542 O O . SER A 1 69 ? 6.785 5.220 4.473 1.00 74.12 69 SER A O 1
ATOM 544 N N . LEU A 1 70 ? 8.360 6.808 4.568 1.00 79.75 70 LEU A N 1
ATOM 545 C CA . LEU A 1 70 ? 8.283 6.995 6.019 1.00 79.75 70 LEU A CA 1
ATOM 546 C C . LEU A 1 70 ? 6.897 7.464 6.491 1.00 79.75 70 LEU A C 1
ATOM 548 O O . LEU A 1 70 ? 6.415 7.000 7.526 1.00 79.75 70 LEU A O 1
ATOM 552 N N . ILE A 1 71 ? 6.225 8.355 5.753 1.00 79.50 71 ILE A N 1
ATOM 553 C CA . ILE A 1 71 ? 4.867 8.816 6.092 1.00 79.50 71 ILE A CA 1
ATOM 554 C C . ILE A 1 71 ? 3.852 7.674 5.965 1.00 79.50 71 ILE A C 1
ATOM 556 O O . ILE A 1 71 ? 3.012 7.518 6.855 1.00 79.50 71 ILE A O 1
ATOM 560 N N . SER A 1 72 ? 3.913 6.877 4.892 1.00 75.00 72 SER A N 1
ATOM 561 C CA . SER A 1 72 ? 3.001 5.738 4.710 1.00 75.00 72 SER A CA 1
ATOM 562 C C . SER A 1 72 ? 3.248 4.653 5.766 1.00 75.00 72 SER A C 1
ATOM 564 O O . SER A 1 72 ? 2.303 4.196 6.416 1.00 75.00 72 SER A O 1
ATOM 566 N N . LEU A 1 73 ? 4.520 4.370 6.075 1.00 77.56 73 LEU A N 1
ATOM 567 C CA . LEU A 1 73 ? 4.913 3.475 7.165 1.00 77.56 73 LEU A CA 1
ATOM 568 C C . LEU A 1 73 ? 4.373 3.964 8.516 1.00 77.56 73 LEU A C 1
ATOM 570 O O . LEU A 1 73 ? 3.784 3.192 9.270 1.00 77.56 73 LEU A O 1
ATOM 574 N N . THR A 1 74 ? 4.521 5.256 8.816 1.00 81.88 74 THR A N 1
ATOM 575 C CA . THR A 1 74 ? 4.041 5.842 10.077 1.00 81.88 74 THR A CA 1
ATOM 576 C C . THR A 1 74 ? 2.524 5.718 10.193 1.00 81.88 74 THR A C 1
ATOM 578 O O . THR A 1 74 ? 2.022 5.323 11.241 1.00 81.88 74 THR A O 1
ATOM 581 N N . LYS A 1 75 ? 1.775 5.979 9.112 1.00 76.12 75 LYS A N 1
ATOM 582 C CA . LYS A 1 75 ? 0.314 5.793 9.086 1.00 76.12 75 LYS A CA 1
ATOM 583 C C . LYS A 1 75 ? -0.083 4.335 9.313 1.00 76.12 75 LYS A C 1
ATOM 585 O O . LYS A 1 75 ? -1.007 4.086 10.086 1.00 76.12 75 LYS A O 1
ATOM 590 N N . SER A 1 76 ? 0.627 3.389 8.696 1.00 76.31 76 SER A N 1
ATOM 591 C CA . SER A 1 76 ? 0.430 1.950 8.904 1.00 76.31 76 SER A CA 1
ATOM 592 C C . SER A 1 76 ? 0.647 1.567 10.374 1.00 76.31 76 SER A C 1
ATOM 594 O O . SER A 1 76 ? -0.234 0.977 11.001 1.00 76.31 76 SER A O 1
ATOM 596 N N . ILE A 1 77 ? 1.761 1.999 10.972 1.00 79.19 77 ILE A N 1
ATOM 597 C CA . ILE A 1 77 ? 2.078 1.739 12.383 1.00 79.19 77 ILE A CA 1
ATOM 598 C C . ILE A 1 77 ? 1.038 2.389 13.305 1.00 79.19 77 ILE A C 1
ATOM 600 O O . ILE A 1 77 ? 0.540 1.729 14.213 1.00 79.19 77 ILE A O 1
ATOM 604 N N . CYS A 1 78 ? 0.641 3.641 13.062 1.00 78.81 78 CYS A N 1
ATOM 605 C CA . CYS A 1 78 ? -0.422 4.297 13.826 1.00 78.81 78 CYS A CA 1
ATOM 606 C C . CYS A 1 78 ? -1.748 3.530 13.732 1.00 78.81 78 CYS A C 1
ATOM 608 O O . CYS A 1 78 ? -2.411 3.339 14.746 1.00 78.81 78 CYS A O 1
ATOM 610 N N . CYS A 1 79 ? -2.123 3.051 12.546 1.00 70.88 79 CYS A N 1
ATOM 611 C CA . CYS A 1 79 ? -3.326 2.249 12.330 1.00 70.88 79 CYS A CA 1
ATOM 612 C C . CYS A 1 79 ? -3.287 0.939 13.143 1.00 70.88 79 CYS A C 1
ATOM 614 O O . CYS A 1 79 ? -4.266 0.581 13.803 1.00 70.88 79 CYS A O 1
ATOM 616 N N . LEU A 1 80 ? -2.127 0.277 13.187 1.00 71.56 80 LEU A N 1
ATOM 617 C CA . LEU A 1 80 ? -1.910 -0.937 13.972 1.00 71.56 80 LEU A CA 1
ATOM 618 C C . LEU A 1 80 ? -1.946 -0.664 15.482 1.00 71.56 80 LEU A C 1
ATOM 620 O O . LEU A 1 80 ? -2.598 -1.399 16.223 1.00 71.56 80 LEU A O 1
ATOM 624 N N . VAL A 1 81 ? -1.329 0.424 15.948 1.00 76.12 81 VAL A N 1
ATOM 625 C CA . VAL A 1 81 ? -1.397 0.861 17.354 1.00 76.12 81 VAL A CA 1
ATOM 626 C C . VAL A 1 81 ? -2.835 1.211 17.748 1.00 76.12 81 VAL A C 1
ATOM 628 O O . VAL A 1 81 ? -3.277 0.841 18.835 1.00 76.12 81 VAL A O 1
ATOM 631 N N . VAL A 1 82 ? -3.608 1.850 16.865 1.00 70.62 82 VAL A N 1
ATOM 632 C CA . VAL A 1 82 ? -5.025 2.147 17.121 1.00 70.62 82 VAL A CA 1
ATOM 633 C C . VAL A 1 82 ? -5.848 0.862 17.252 1.00 70.62 82 VAL A C 1
ATOM 635 O O . VAL A 1 82 ? -6.607 0.716 18.212 1.00 70.62 82 VAL A O 1
ATOM 638 N N . SER A 1 83 ? -5.649 -0.097 16.344 1.00 66.56 83 SER A N 1
ATOM 639 C CA . SER A 1 83 ? -6.365 -1.379 16.356 1.00 66.56 83 SER A CA 1
ATOM 640 C C . SER A 1 83 ? -6.000 -2.268 17.547 1.00 66.56 83 SER A C 1
ATOM 642 O O . SER A 1 83 ? -6.864 -2.970 18.066 1.00 66.56 83 SER A O 1
ATOM 644 N N . THR A 1 84 ? -4.730 -2.278 17.955 1.00 68.06 84 THR A N 1
ATOM 645 C CA . THR A 1 84 ? -4.208 -3.266 18.917 1.00 68.06 84 THR A CA 1
ATOM 646 C C . THR A 1 84 ? -4.130 -2.707 20.333 1.00 68.06 84 THR A C 1
ATOM 648 O O . THR A 1 84 ? -4.398 -3.422 21.291 1.00 68.06 84 THR A O 1
ATOM 651 N N . CYS A 1 85 ? -3.793 -1.423 20.475 1.00 66.12 85 CYS A N 1
ATOM 652 C CA . CYS A 1 85 ? -3.525 -0.800 21.770 1.00 66.12 85 CYS A CA 1
ATOM 653 C C . CYS A 1 85 ? -4.634 0.171 22.188 1.00 66.12 85 CYS A C 1
ATOM 655 O O . CYS A 1 85 ? -5.005 0.200 23.353 1.00 66.12 85 CYS A O 1
ATOM 657 N N . LEU A 1 86 ? -5.228 0.945 21.276 1.00 61.84 86 LEU A N 1
ATOM 658 C CA . LEU A 1 86 ? -6.256 1.922 21.666 1.00 61.84 86 LEU A CA 1
ATOM 659 C C . LEU A 1 86 ? -7.612 1.264 21.947 1.00 61.84 86 LEU A C 1
ATOM 661 O O . LEU A 1 86 ? -8.273 1.620 22.918 1.00 61.84 86 LEU A O 1
ATOM 665 N N . ALA A 1 87 ? -8.005 0.268 21.150 1.00 60.28 87 ALA A N 1
ATOM 666 C CA . ALA A 1 87 ? -9.254 -0.467 21.348 1.00 60.28 87 ALA A CA 1
ATOM 667 C C . ALA A 1 87 ? -9.389 -1.114 22.750 1.00 60.28 87 ALA A C 1
ATOM 669 O O . ALA A 1 87 ? -10.445 -0.957 23.356 1.00 60.28 87 ALA A O 1
ATOM 670 N N . PRO A 1 88 ? -8.369 -1.783 23.324 1.00 61.06 88 PRO A N 1
ATOM 671 C CA . PRO A 1 88 ? -8.473 -2.338 24.676 1.00 61.06 88 PRO A CA 1
ATOM 672 C C . PRO A 1 88 ? -8.208 -1.333 25.809 1.00 61.06 88 PRO A C 1
ATOM 674 O O . PRO A 1 88 ? -8.740 -1.535 26.896 1.00 61.06 88 PRO A O 1
ATOM 677 N N . TYR A 1 89 ? -7.426 -0.263 25.598 1.00 57.16 89 TYR A N 1
ATOM 678 C CA . TYR A 1 89 ? -7.071 0.693 26.666 1.00 57.16 89 TYR A CA 1
ATOM 679 C C . TYR A 1 89 ? -8.010 1.905 26.781 1.00 57.16 89 TYR A C 1
ATOM 681 O O . TYR A 1 89 ? -8.177 2.442 27.875 1.00 57.16 89 TYR A O 1
ATOM 689 N N . LEU A 1 90 ? -8.670 2.328 25.699 1.00 58.03 90 LEU A N 1
ATOM 690 C CA . LEU A 1 90 ? -9.650 3.423 25.750 1.00 58.03 90 LEU A CA 1
ATOM 691 C C . LEU A 1 90 ? -10.929 2.997 26.494 1.00 58.03 90 LEU A C 1
ATOM 693 O O . LEU A 1 90 ? -11.564 3.796 27.181 1.00 58.03 90 LEU A O 1
ATOM 697 N N . PHE A 1 91 ? -11.286 1.715 26.398 1.00 53.91 91 PHE A N 1
ATOM 698 C CA . PHE A 1 91 ? -12.476 1.149 27.025 1.00 53.91 91 PHE A CA 1
ATOM 699 C C . PHE A 1 91 ? -12.472 1.217 28.565 1.00 53.91 91 PHE A C 1
ATOM 701 O O . PHE A 1 91 ? -13.431 1.764 29.102 1.00 53.91 91 PHE A O 1
ATOM 708 N N . PRO A 1 92 ? -11.437 0.788 29.316 1.00 54.97 92 PRO A N 1
ATOM 709 C CA . PRO A 1 92 ? -11.415 0.927 30.777 1.00 54.97 92 PRO A CA 1
ATOM 710 C C . PRO A 1 92 ? -11.504 2.378 31.268 1.00 54.97 92 PRO A C 1
ATOM 712 O O . PRO A 1 92 ? -12.055 2.607 32.342 1.00 54.97 92 PRO A O 1
ATOM 715 N N . TYR A 1 93 ? -11.050 3.360 30.479 1.00 53.12 93 TYR A N 1
ATOM 716 C CA . TYR A 1 93 ? -11.177 4.782 30.822 1.00 53.12 93 TYR A CA 1
ATOM 717 C C . TYR A 1 93 ? -12.580 5.365 30.553 1.00 53.12 93 TYR A C 1
ATOM 719 O O . TYR A 1 93 ? -12.992 6.290 31.249 1.00 53.12 93 TYR A O 1
ATOM 727 N N . ILE A 1 94 ? -13.335 4.823 29.587 1.00 54.03 94 ILE A N 1
ATOM 728 C CA . ILE A 1 94 ? -14.703 5.270 29.235 1.00 54.03 94 ILE A CA 1
ATOM 729 C C . ILE A 1 94 ? -15.794 4.481 30.001 1.00 54.03 94 ILE A C 1
ATOM 731 O O . ILE A 1 94 ? -16.894 4.991 30.232 1.00 54.03 94 ILE A O 1
ATOM 735 N N . ILE A 1 95 ? -15.486 3.266 30.475 1.00 54.34 95 ILE A N 1
ATOM 736 C CA . ILE A 1 95 ? -16.380 2.384 31.251 1.00 54.34 95 ILE A CA 1
ATOM 737 C C . ILE A 1 95 ? -16.942 2.982 32.565 1.00 54.34 95 ILE A C 1
ATOM 739 O O . ILE A 1 95 ? -18.053 2.581 32.927 1.00 54.34 95 ILE A O 1
ATOM 743 N N . PRO A 1 96 ? -16.325 3.956 33.275 1.00 54.09 96 PRO A N 1
ATOM 744 C CA . PRO A 1 96 ? -16.961 4.534 34.461 1.00 54.09 96 PRO A CA 1
ATOM 745 C C . PRO A 1 96 ? -18.267 5.289 34.151 1.00 54.09 96 PRO A C 1
ATOM 747 O O . PRO A 1 96 ? -19.095 5.439 35.046 1.00 54.09 96 PRO A O 1
ATOM 750 N N . ILE A 1 97 ? -18.475 5.743 32.905 1.00 54.12 97 ILE A N 1
ATOM 751 C CA . ILE A 1 97 ? -19.564 6.671 32.540 1.00 54.12 97 ILE A CA 1
ATOM 752 C C . ILE A 1 97 ? -20.771 5.964 31.884 1.00 54.12 97 ILE A C 1
ATOM 754 O O . ILE A 1 97 ? -21.895 6.443 32.009 1.00 54.12 97 ILE A O 1
ATOM 758 N N . TYR A 1 98 ? -20.599 4.793 31.256 1.00 52.47 98 TYR A N 1
ATOM 759 C CA . TYR A 1 98 ? -21.644 4.141 30.439 1.00 52.47 98 TYR A CA 1
ATOM 760 C C . TYR A 1 98 ? -22.136 2.791 30.989 1.00 52.47 98 TYR A C 1
ATOM 762 O O . TYR A 1 98 ? -22.250 1.799 30.271 1.00 52.47 98 TYR A O 1
ATOM 770 N N . ARG A 1 99 ? -22.507 2.743 32.273 1.00 52.28 99 ARG A N 1
ATOM 771 C CA . ARG A 1 99 ? -23.079 1.552 32.938 1.00 52.28 99 ARG A CA 1
ATOM 772 C C . ARG A 1 99 ? -24.550 1.268 32.547 1.00 52.28 99 ARG A C 1
ATOM 774 O O . ARG A 1 99 ? -25.343 0.842 33.381 1.00 52.28 99 ARG A O 1
ATOM 781 N N . LEU A 1 100 ? -24.931 1.498 31.286 1.00 56.66 100 LEU A N 1
ATOM 782 C CA . LEU A 1 100 ? -26.246 1.154 30.734 1.00 56.66 100 LEU A CA 1
ATOM 783 C C . LEU A 1 100 ? -26.071 -0.063 29.812 1.00 56.66 100 LEU A C 1
ATOM 785 O O . LEU A 1 100 ? -25.532 0.058 28.714 1.00 56.66 100 LEU A O 1
ATOM 789 N N . GLY A 1 101 ? -26.492 -1.250 30.263 1.00 60.12 101 GLY A N 1
ATOM 790 C CA . GLY A 1 101 ? -26.168 -2.549 29.642 1.00 60.12 101 GLY A CA 1
ATOM 791 C C . GLY A 1 101 ? -26.492 -2.701 28.146 1.00 60.12 101 GLY A C 1
ATOM 792 O O . GLY A 1 101 ? -25.923 -3.570 27.490 1.00 60.12 101 GLY A O 1
ATOM 793 N N . PHE A 1 102 ? -27.337 -1.836 27.578 1.00 61.88 102 PHE A N 1
ATOM 794 C CA . PHE A 1 102 ? -27.614 -1.789 26.141 1.00 61.88 102 PHE A CA 1
ATOM 795 C C . PHE A 1 102 ? -26.422 -1.268 25.319 1.00 61.88 102 PHE A C 1
ATOM 797 O O . PHE A 1 102 ? -26.111 -1.829 24.270 1.00 61.88 102 PHE A O 1
ATOM 804 N N . LEU A 1 103 ? -25.704 -0.249 25.805 1.00 65.69 103 LEU A N 1
ATOM 805 C CA . LEU A 1 103 ? -24.592 0.375 25.076 1.00 65.69 103 LEU A CA 1
ATOM 806 C C . LEU A 1 103 ? -23.356 -0.526 24.998 1.00 65.69 103 LEU A C 1
ATOM 808 O O . LEU A 1 103 ? -22.628 -0.460 24.014 1.00 65.69 103 LEU A O 1
ATOM 812 N N . ASN A 1 104 ? -23.172 -1.445 25.951 1.00 67.94 104 ASN A N 1
ATOM 813 C CA . ASN A 1 104 ? -22.068 -2.412 25.927 1.00 67.94 104 ASN A CA 1
ATOM 814 C C . ASN A 1 104 ? -22.093 -3.319 24.687 1.00 67.94 104 ASN A C 1
ATOM 816 O O . ASN A 1 104 ? -21.041 -3.625 24.128 1.00 67.94 104 ASN A O 1
ATOM 820 N N . LYS A 1 105 ? -23.283 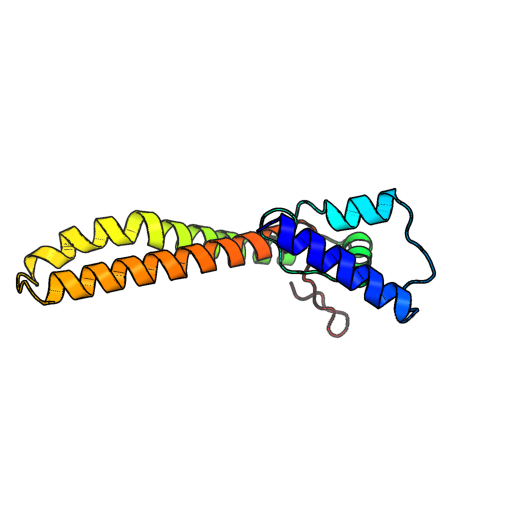-3.723 24.220 1.00 72.88 105 LYS A N 1
ATOM 821 C CA . LYS A 1 105 ? -23.417 -4.558 23.015 1.00 72.88 105 LYS A CA 1
ATOM 822 C C . LYS A 1 105 ? -23.061 -3.777 21.747 1.00 72.88 105 LYS A C 1
ATOM 824 O O . LYS A 1 105 ? -22.349 -4.299 20.894 1.00 72.88 105 LYS A O 1
ATOM 829 N N . TRP A 1 106 ? -23.513 -2.526 21.644 1.00 76.81 106 TRP A N 1
ATOM 830 C CA . TRP A 1 106 ? -23.203 -1.644 20.511 1.00 76.81 106 TRP A CA 1
ATOM 831 C C . TRP A 1 106 ? -21.738 -1.220 20.483 1.00 76.81 106 TRP A C 1
ATOM 833 O O . TRP A 1 106 ? -21.140 -1.167 19.415 1.00 76.81 106 TRP A O 1
ATOM 843 N N . LEU A 1 107 ? -21.138 -0.985 21.648 1.00 73.19 107 LEU A N 1
ATOM 844 C CA . LEU A 1 107 ? -19.721 -0.667 21.768 1.00 73.19 107 LEU A CA 1
ATOM 845 C C . LEU A 1 107 ? -18.831 -1.852 21.376 1.00 73.19 107 LEU A C 1
ATOM 847 O O . LEU A 1 107 ? -17.854 -1.655 20.663 1.00 73.19 107 LEU A O 1
ATOM 851 N N . ASN A 1 108 ? -19.188 -3.078 21.770 1.00 72.75 108 ASN A N 1
ATOM 852 C CA . ASN A 1 108 ? -18.474 -4.284 21.337 1.00 72.75 108 ASN A CA 1
ATOM 853 C C . ASN A 1 108 ? -18.604 -4.495 19.812 1.00 72.75 108 ASN A C 1
ATOM 855 O O . ASN A 1 108 ? -17.616 -4.753 19.120 1.00 72.75 108 ASN A O 1
ATOM 859 N N . ALA A 1 109 ? -19.800 -4.277 19.254 1.00 79.88 109 ALA A N 1
ATOM 860 C CA . ALA A 1 109 ? -20.004 -4.301 17.806 1.00 79.88 109 ALA A CA 1
ATOM 861 C C . ALA A 1 109 ? -19.163 -3.227 17.084 1.00 79.88 109 ALA A C 1
ATOM 863 O O . ALA A 1 109 ? -18.514 -3.530 16.083 1.00 79.88 109 ALA A O 1
ATOM 864 N N . TYR A 1 110 ? -19.111 -2.001 17.618 1.00 79.50 110 TYR A N 1
ATOM 865 C CA . TYR A 1 110 ? -18.291 -0.913 17.081 1.00 79.50 110 TYR A CA 1
ATOM 866 C C . TYR A 1 110 ? -16.795 -1.234 17.156 1.00 79.50 110 TYR A C 1
ATOM 868 O O . TYR A 1 110 ? -16.083 -1.042 16.177 1.00 79.50 110 TYR A O 1
ATOM 876 N N . GLN A 1 111 ? -16.319 -1.789 18.273 1.00 73.56 111 GLN A N 1
ATOM 877 C CA . GLN A 1 111 ? -14.934 -2.237 18.437 1.00 73.56 111 GLN A CA 1
ATOM 878 C C . GLN A 1 111 ? -14.562 -3.297 17.397 1.00 73.56 111 GLN A C 1
ATOM 880 O O . GLN A 1 111 ? -13.500 -3.214 16.781 1.00 73.56 111 GLN A O 1
ATOM 885 N N . THR A 1 112 ? -15.444 -4.272 17.182 1.00 76.44 112 THR A N 1
ATOM 886 C CA . THR A 1 112 ? -15.223 -5.352 16.215 1.00 76.44 112 THR A CA 1
ATOM 887 C C . THR A 1 112 ? -15.175 -4.807 14.786 1.00 76.44 112 THR A C 1
ATOM 889 O O . THR A 1 112 ? -14.261 -5.135 14.031 1.00 76.44 112 THR A O 1
ATOM 892 N N . ALA A 1 113 ? -16.101 -3.911 14.428 1.00 82.31 113 ALA A N 1
ATOM 893 C CA . ALA A 1 113 ? -16.109 -3.246 13.126 1.00 82.31 113 ALA A CA 1
ATOM 894 C C . ALA A 1 113 ? -14.851 -2.390 12.913 1.00 82.31 113 ALA A C 1
ATOM 896 O O . ALA A 1 113 ? -14.225 -2.436 11.853 1.00 82.31 113 ALA A O 1
ATOM 897 N N . LEU A 1 114 ? -14.440 -1.645 13.938 1.00 77.19 114 LEU A N 1
ATOM 898 C CA . LEU A 1 114 ? -13.265 -0.788 13.888 1.00 77.19 114 LEU A CA 1
ATOM 899 C C . LEU A 1 114 ? -11.984 -1.622 13.742 1.00 77.19 114 LEU A C 1
ATOM 901 O O . LEU A 1 114 ? -11.186 -1.350 12.853 1.00 77.19 114 LEU A O 1
ATOM 905 N N . SER A 1 115 ? -11.815 -2.704 14.503 1.00 75.50 115 SER A N 1
ATOM 906 C CA . SER A 1 115 ? -10.669 -3.612 14.341 1.00 75.50 115 SER A CA 1
ATOM 907 C C . SER A 1 115 ? -10.604 -4.236 12.935 1.00 75.50 115 SER A C 1
ATOM 909 O O . SER A 1 115 ? -9.528 -4.317 12.334 1.00 75.50 115 SER A O 1
ATOM 911 N N . PHE A 1 116 ? -11.753 -4.594 12.351 1.00 77.75 116 PHE A N 1
ATOM 912 C CA . PHE A 1 116 ? -11.815 -5.129 10.988 1.00 77.75 116 PHE A CA 1
ATOM 913 C C . PHE A 1 116 ? -11.408 -4.091 9.925 1.00 77.75 116 PHE A C 1
ATOM 915 O O . PHE A 1 116 ? -10.607 -4.381 9.034 1.00 77.75 116 PHE A O 1
ATOM 922 N N . HIS A 1 117 ? -11.884 -2.850 10.042 1.00 81.56 117 HIS A N 1
ATOM 923 C CA . HIS A 1 117 ? -11.495 -1.780 9.123 1.00 81.56 117 HIS A CA 1
ATOM 924 C C . HIS A 1 117 ? -10.023 -1.383 9.274 1.00 81.56 117 HIS A C 1
ATOM 926 O O . HIS A 1 117 ? -9.319 -1.256 8.273 1.00 81.56 117 HIS A O 1
ATOM 932 N N . PHE A 1 118 ? -9.528 -1.231 10.504 1.00 75.69 118 PHE A N 1
ATOM 933 C CA . PHE A 1 118 ? -8.139 -0.842 10.749 1.00 75.69 118 PHE A CA 1
ATOM 934 C C . PHE A 1 118 ? -7.142 -1.926 10.315 1.00 75.69 118 PHE A C 1
ATOM 936 O O . PHE A 1 118 ? -6.100 -1.593 9.761 1.00 75.69 118 PHE A O 1
ATOM 943 N N . SER A 1 119 ? -7.463 -3.215 10.460 1.00 75.94 119 SER A N 1
ATOM 944 C CA . SER A 1 119 ? -6.610 -4.284 9.911 1.00 75.94 119 SER A CA 1
ATOM 945 C C . SER A 1 119 ? -6.527 -4.237 8.378 1.00 75.94 119 SER A C 1
ATOM 947 O O . SER A 1 119 ? -5.442 -4.393 7.818 1.00 75.94 119 SER A O 1
ATOM 949 N N . SER A 1 120 ? -7.635 -3.924 7.699 1.00 78.88 120 SER A N 1
ATOM 950 C CA . SER A 1 120 ? -7.657 -3.739 6.241 1.00 78.88 120 SER A CA 1
ATOM 951 C C . SER A 1 120 ? -6.838 -2.517 5.801 1.00 78.88 120 SER A C 1
ATOM 953 O O . SER A 1 120 ? -6.063 -2.598 4.847 1.00 78.88 120 SER A O 1
ATOM 955 N N . TYR A 1 121 ? -6.946 -1.396 6.523 1.00 79.00 121 TYR A N 1
ATOM 956 C CA . TYR A 1 121 ? -6.143 -0.198 6.258 1.00 79.00 121 TYR A CA 1
ATOM 957 C C . TYR A 1 121 ? -4.652 -0.414 6.532 1.00 79.00 121 TYR A C 1
ATOM 959 O O . TYR A 1 121 ? -3.824 0.037 5.744 1.00 79.00 121 TYR A O 1
ATOM 967 N N . PHE A 1 122 ? -4.294 -1.136 7.598 1.00 77.81 122 PHE A N 1
ATOM 968 C CA . PHE A 1 122 ? -2.908 -1.495 7.901 1.00 77.81 122 PHE A CA 1
ATOM 969 C C . PHE A 1 122 ? -2.256 -2.239 6.734 1.00 77.81 122 PHE A C 1
ATOM 971 O O . PHE A 1 122 ? -1.182 -1.844 6.276 1.00 77.81 122 PHE A O 1
ATOM 978 N N . VAL A 1 123 ? -2.937 -3.270 6.224 1.00 78.50 123 VAL A N 1
ATOM 979 C CA . VAL A 1 123 ? -2.476 -4.062 5.078 1.00 78.50 123 VAL A CA 1
ATOM 980 C C . VAL A 1 123 ? -2.332 -3.185 3.830 1.00 78.50 123 VAL A C 1
ATOM 982 O O . VAL A 1 123 ? -1.319 -3.284 3.142 1.00 78.50 123 VAL A O 1
ATOM 985 N N . GLY A 1 124 ? -3.284 -2.281 3.577 1.00 77.81 124 GLY A N 1
ATOM 986 C CA . GLY A 1 124 ? -3.225 -1.333 2.460 1.00 77.81 124 GLY A CA 1
ATOM 987 C C . GLY A 1 124 ? -2.032 -0.370 2.530 1.00 77.81 124 GLY A C 1
ATOM 988 O O . GLY A 1 124 ? -1.295 -0.240 1.556 1.00 77.81 124 GLY A O 1
ATOM 989 N N . PHE A 1 125 ? -1.783 0.260 3.683 1.00 77.00 125 PHE A N 1
ATOM 990 C CA . PHE A 1 125 ? -0.643 1.174 3.851 1.00 77.00 125 PHE A CA 1
ATOM 991 C C . PHE A 1 125 ? 0.705 0.446 3.862 1.00 77.00 125 PHE A C 1
ATOM 993 O O . PHE A 1 125 ? 1.688 0.957 3.328 1.00 77.00 125 PHE A O 1
ATOM 1000 N N . LEU A 1 126 ? 0.768 -0.762 4.433 1.00 77.19 126 LEU A N 1
ATOM 1001 C CA . LEU A 1 126 ? 1.974 -1.592 4.385 1.00 77.19 126 LEU A CA 1
ATOM 1002 C C . LEU A 1 126 ? 2.298 -1.966 2.941 1.00 77.19 126 LEU A C 1
ATOM 1004 O O . LEU A 1 126 ? 3.433 -1.825 2.505 1.00 77.19 126 LEU A O 1
ATOM 1008 N N . SER A 1 127 ? 1.281 -2.367 2.187 1.00 77.00 127 SER A N 1
ATOM 1009 C CA . SER A 1 127 ? 1.379 -2.669 0.769 1.00 77.00 127 SER A CA 1
ATOM 1010 C C . SER A 1 127 ? 1.835 -1.474 -0.073 1.00 77.00 127 SER A C 1
ATOM 1012 O O . SER A 1 127 ? 2.695 -1.619 -0.939 1.00 77.00 127 SER A O 1
ATOM 1014 N N . GLU A 1 128 ? 1.275 -0.287 0.167 1.00 77.38 128 GLU A N 1
ATOM 1015 C CA . GLU A 1 128 ? 1.715 0.950 -0.483 1.00 77.38 128 GLU A CA 1
ATOM 1016 C C . GLU A 1 128 ? 3.183 1.241 -0.147 1.00 77.38 128 GLU A C 1
ATOM 1018 O O . GLU A 1 128 ? 3.985 1.495 -1.043 1.00 77.38 128 GLU A O 1
ATOM 1023 N N . THR A 1 129 ? 3.564 1.108 1.126 1.00 73.94 129 THR A N 1
ATOM 1024 C CA . THR A 1 129 ? 4.948 1.298 1.577 1.00 73.94 129 THR A CA 1
ATOM 1025 C C . THR A 1 129 ? 5.889 0.301 0.899 1.00 73.94 129 THR A C 1
ATOM 1027 O O . THR A 1 129 ? 6.911 0.702 0.357 1.00 73.94 129 THR A O 1
ATOM 1030 N N . SER A 1 130 ? 5.541 -0.986 0.846 1.00 76.19 130 SER A N 1
ATOM 1031 C CA . SER A 1 130 ? 6.337 -2.017 0.169 1.00 76.19 130 SER A CA 1
ATOM 1032 C C . SER A 1 130 ? 6.455 -1.779 -1.339 1.00 76.19 130 SER A C 1
ATOM 1034 O O . SER A 1 130 ? 7.523 -2.014 -1.901 1.00 76.19 130 SER A O 1
ATOM 1036 N N . CYS A 1 131 ? 5.404 -1.265 -1.985 1.00 73.81 131 CYS A N 1
ATOM 1037 C CA . CYS A 1 131 ? 5.440 -0.872 -3.392 1.00 73.81 131 CYS A CA 1
ATOM 1038 C C . CYS A 1 131 ? 6.383 0.322 -3.611 1.00 73.81 131 CYS A C 1
ATOM 1040 O O . CYS A 1 131 ? 7.277 0.236 -4.450 1.00 73.81 131 CYS A O 1
ATOM 1042 N N . THR A 1 132 ? 6.260 1.375 -2.790 1.00 73.19 132 THR A N 1
ATOM 1043 C CA . THR A 1 132 ? 7.162 2.540 -2.844 1.00 73.19 132 THR A CA 1
ATOM 1044 C C . THR A 1 132 ? 8.611 2.152 -2.577 1.00 73.19 132 THR A C 1
ATOM 1046 O O . THR A 1 132 ? 9.486 2.546 -3.338 1.00 73.19 132 THR A O 1
ATOM 1049 N N . LEU A 1 133 ? 8.879 1.305 -1.577 1.00 69.12 133 LEU A N 1
ATOM 1050 C CA . LEU A 1 133 ? 10.225 0.818 -1.264 1.00 69.12 133 LEU A CA 1
ATOM 1051 C C . LEU A 1 133 ? 10.865 0.037 -2.411 1.00 69.12 133 LEU A C 1
ATOM 1053 O O . LEU A 1 133 ? 12.081 0.060 -2.568 1.00 69.12 133 LEU A O 1
ATOM 1057 N N . ALA A 1 134 ? 10.051 -0.645 -3.208 1.00 70.31 134 ALA A N 1
ATOM 1058 C CA . ALA A 1 134 ? 10.521 -1.406 -4.350 1.00 70.31 134 ALA A CA 1
ATOM 1059 C C . ALA A 1 134 ? 10.631 -0.558 -5.637 1.00 70.31 134 ALA A C 1
ATOM 1061 O O . ALA A 1 134 ? 10.879 -1.111 -6.703 1.00 70.31 134 ALA A O 1
ATOM 1062 N N . GLY A 1 135 ? 10.454 0.767 -5.541 1.00 65.44 135 GLY A N 1
ATOM 1063 C CA . GLY A 1 135 ? 10.562 1.710 -6.661 1.00 65.44 135 GLY A CA 1
ATOM 1064 C C . GLY A 1 135 ? 9.257 1.933 -7.433 1.00 65.44 135 GLY A C 1
ATOM 1065 O O . GLY A 1 135 ? 9.231 2.701 -8.388 1.00 65.44 135 GLY A O 1
ATOM 1066 N N . GLY A 1 136 ? 8.155 1.297 -7.023 1.00 63.66 136 GLY A N 1
ATOM 1067 C CA . GLY A 1 136 ? 6.843 1.452 -7.648 1.00 63.66 136 GLY A CA 1
ATOM 1068 C C . GLY A 1 136 ? 6.038 2.624 -7.079 1.00 63.66 136 GLY A C 1
ATOM 1069 O O . GLY A 1 136 ? 6.145 2.963 -5.904 1.00 63.66 136 GLY A O 1
ATOM 1070 N N . GLY A 1 137 ? 5.168 3.227 -7.892 1.00 59.22 137 GLY A N 1
ATOM 1071 C CA . GLY A 1 137 ? 4.216 4.245 -7.423 1.00 59.22 137 GLY A CA 1
ATOM 1072 C C . GLY A 1 137 ? 4.645 5.699 -7.620 1.00 59.22 137 GLY A C 1
ATOM 1073 O O . GLY A 1 137 ? 4.028 6.582 -7.026 1.00 59.22 137 GLY A O 1
ATOM 1074 N N . TYR A 1 138 ? 5.650 5.958 -8.458 1.00 53.50 138 TYR A N 1
ATOM 1075 C CA . TYR A 1 138 ? 5.863 7.297 -8.997 1.00 53.50 138 TYR A CA 1
ATOM 1076 C C . TYR A 1 138 ? 4.814 7.577 -10.088 1.00 53.50 138 TYR A C 1
ATOM 1078 O O . TYR A 1 138 ? 4.523 6.717 -10.922 1.00 53.50 138 TYR A O 1
ATOM 1086 N N . SER A 1 139 ? 4.212 8.766 -10.067 1.00 51.09 139 SER A N 1
ATOM 1087 C CA . SER A 1 139 ? 3.435 9.279 -11.198 1.00 51.09 139 SER A CA 1
ATOM 1088 C C . SER A 1 139 ? 4.280 10.351 -11.870 1.00 51.09 139 SER A C 1
ATOM 1090 O O . SER A 1 139 ? 4.542 11.395 -11.275 1.00 51.09 139 SER A O 1
ATOM 1092 N N . GLU A 1 140 ? 4.733 10.090 -13.093 1.00 45.31 140 GLU A N 1
ATOM 1093 C CA . GLU A 1 140 ? 5.397 11.095 -13.920 1.00 45.31 140 GLU A CA 1
ATOM 1094 C C . GLU A 1 140 ? 4.347 12.074 -14.451 1.00 45.31 140 GLU A C 1
ATOM 1096 O O . GLU A 1 140 ? 3.614 11.791 -15.395 1.00 45.31 140 GLU A O 1
ATOM 1101 N N . GLU A 1 141 ? 4.246 13.239 -13.815 1.00 40.91 141 GLU A N 1
ATOM 1102 C CA . GLU A 1 141 ? 3.500 14.369 -14.356 1.00 40.91 141 GLU A CA 1
ATOM 1103 C C . GLU A 1 141 ? 4.487 15.506 -14.647 1.00 40.91 141 GLU A C 1
ATOM 1105 O O . GLU A 1 141 ? 4.948 16.185 -13.731 1.00 40.91 141 GLU A O 1
ATOM 1110 N N . LYS A 1 142 ? 4.806 15.701 -15.937 1.00 37.19 142 LYS A N 1
ATOM 1111 C CA . LYS A 1 142 ? 5.587 16.837 -16.472 1.00 37.19 142 LYS A CA 1
ATOM 1112 C C . LYS A 1 142 ? 6.941 17.058 -15.771 1.00 37.19 142 LYS A C 1
ATOM 1114 O O . LYS A 1 142 ? 7.128 18.079 -15.113 1.00 37.19 142 LYS A O 1
ATOM 1119 N N . ASP A 1 143 ? 7.863 16.104 -15.910 1.00 47.81 143 ASP A N 1
ATOM 1120 C CA . ASP A 1 143 ? 9.273 16.189 -15.468 1.00 47.81 143 ASP A CA 1
ATOM 1121 C C . ASP A 1 143 ? 9.513 16.409 -13.959 1.00 47.81 143 ASP A C 1
ATOM 1123 O O . ASP A 1 143 ? 10.644 16.617 -13.518 1.00 47.81 143 ASP A O 1
ATOM 1127 N N . HIS A 1 144 ? 8.470 16.313 -13.131 1.00 44.38 144 HIS A N 1
ATOM 1128 C CA . HIS A 1 144 ? 8.586 16.358 -11.679 1.00 44.38 144 HIS A CA 1
ATOM 1129 C C . HIS A 1 144 ? 8.130 15.034 -11.075 1.00 44.38 144 HIS A C 1
ATOM 1131 O O . HIS A 1 144 ? 6.937 14.730 -11.032 1.00 44.38 144 HIS A O 1
ATOM 1137 N N . VAL A 1 145 ? 9.089 14.261 -10.560 1.00 51.50 145 VAL A N 1
ATOM 1138 C CA . VAL A 1 145 ? 8.814 13.023 -9.825 1.00 51.50 145 VAL A CA 1
ATOM 1139 C C . VAL A 1 145 ? 8.084 13.380 -8.531 1.00 51.50 145 VAL A C 1
ATOM 1141 O O . VAL A 1 145 ? 8.683 13.835 -7.553 1.00 51.50 145 VAL A O 1
ATOM 1144 N N . LYS A 1 146 ? 6.760 13.210 -8.526 1.00 51.78 146 LYS A N 1
ATOM 1145 C CA . LYS A 1 146 ? 5.958 13.283 -7.308 1.00 51.78 146 LYS A CA 1
ATOM 1146 C C . LYS A 1 146 ? 5.816 11.874 -6.763 1.00 51.78 146 LYS A C 1
ATOM 1148 O O . LYS A 1 146 ? 5.101 11.045 -7.324 1.00 51.78 146 LYS A O 1
ATOM 1153 N N . TRP A 1 147 ? 6.541 11.646 -5.673 1.00 51.38 147 TRP A N 1
ATOM 1154 C CA . TRP A 1 147 ? 6.282 10.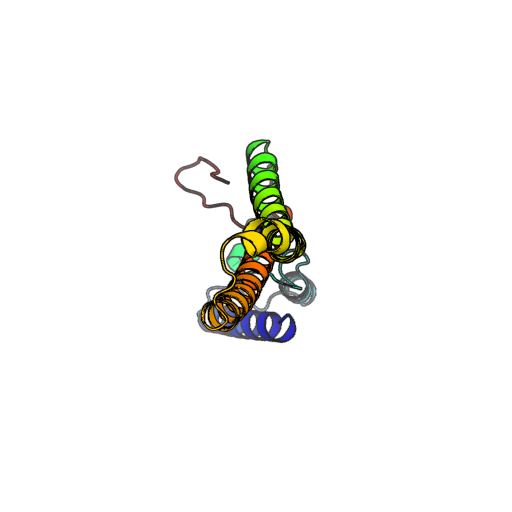550 -4.760 1.00 51.38 147 TRP A CA 1
ATOM 1155 C C . TRP A 1 147 ? 4.991 10.871 -4.036 1.00 51.38 147 TRP A C 1
ATOM 1157 O O . TRP A 1 147 ? 4.950 11.784 -3.184 1.00 51.38 147 TRP A O 1
#